Protein AF-0000000072275794 (afdb_homodimer)

Radius of gyration: 15.39 Å; Cα contacts (8 Å, |Δi|>4): 322; chains: 2; bounding box: 41×42×35 Å

Foldseek 3Di:
DDALVLLVQLCVVLVHDLVVLCVLLVHDSVLSVQQNPDDTHRPDDPVSVVSSQVSSVVSPDHDADPPHDDDDDDDGDDDDPPPPD/DDALVLLVQLCVVLVHDLVVLCVLLVHDSVLSVQQNPDDTHRPDDPVSVVSSQVSSVVSPDHDADPPHDDDDDDDGDDDDPPPPD

InterPro domains:
  IPR001387 Cro/C1-type, helix-turn-helix domain [PF01381] (7-39)
  IPR001387 Cro/C1-type, helix-turn-helix domain [PS50943] (7-63)
  IPR001387 Cro/C1-type, helix-turn-helix domain [SM00530] (6-63)
  IPR001387 Cro/C1-type, helix-turn-helix domain [cd00093] (4-63)
  IPR010982 Lambda repressor-like, DNA-binding domain superfamily [G3DSA:1.10.260.40] (1-80)
  IPR010982 Lambda repressor-like, DNA-binding domain superfamily [SSF47413] (2-68)

Organism: Rhodospirillum rubrum (strain ATCC 11170 / ATH 1.1.1 / DSM 467 / LMG 4362 / NCIMB 8255 / S1) (NCBI:txid269796)

Solvent-accessible surface area (backbone atoms only — not comparable to full-atom values): 8941 Å² total; per-residue (Å²): 135,65,33,11,35,46,53,46,16,45,30,30,55,71,70,50,54,68,61,57,48,16,64,66,30,73,42,55,50,69,56,51,51,52,39,53,67,38,76,55,61,46,88,68,59,70,67,59,52,50,33,45,53,49,33,36,45,75,72,32,34,41,78,36,44,44,82,33,65,40,83,48,52,18,41,24,33,24,35,50,50,67,73,75,120,136,65,33,10,35,46,52,46,15,46,30,30,56,71,69,51,53,67,60,57,48,16,64,66,30,73,43,55,50,69,58,52,53,51,38,53,67,38,76,56,61,45,89,66,58,70,65,61,52,49,34,46,54,49,33,36,46,74,73,32,36,41,79,37,44,44,81,33,65,42,84,46,52,18,42,24,35,25,37,50,51,66,72,75,121

Sequence (170 aa):
MITAAQMRAARALLGIDQRTLADLSGVSLPTIQRMEASDGTVRGVVDTLTKVVRAFDLAGVELIGEDAPSIGIGRGVRLRQHTRGMITAAQMRAARALLGIDQRTLADLSGVSLPTIQRMEASDGTVRGVVDTLTKVVRAFDLAGVELIGEDAPSIGIGRGVRLRQHTRG

pLDDT: mean 85.56, std 14.97, range [27.23, 98.44]

Secondary structure (DSSP, 8-state):
--BHHHHHHHHHHHT--HHHHHHHHT--HHHHHHHHHSSSB----HHHHHHHHHHHHHHTEEEEPTT--B-SSS-EEEE------/--BHHHHHHHHHHHT--HHHHHHHHT--HHHHHHHHHSSSB----HHHHHHHHHHHHHHTEEEEPTT--B--SS-EEEE------

Nearest PDB structures (foldseek):
  4yar-assembly1_A  TM=8.536E-01  e=1.582E-01  Streptomyces viridochromogenes
  7vjn-assembly1_A  TM=7.058E-01  e=2.956E-01  Pseudomonas phage JBD30
  2o38-assembly1_A  TM=5.111E-01  e=2.450E-01  Rhodopseudomonas palustris CGA009
  6vli-assembly1_D  TM=4.907E-01  e=2.450E-01  Eganvirus ev186
  6vmh-assembly1_B  TM=4.895E-01  e=5.878E-01  Eganvirus ev186

Structure (mmCIF, N/CA/C/O backbone):
data_AF-0000000072275794-model_v1
#
loop_
_entity.id
_entity.type
_entity.pdbx_description
1 polymer 'Transcriptional regulator, XRE family'
#
loop_
_atom_site.group_PDB
_atom_site.id
_atom_site.type_symbol
_atom_site.label_atom_id
_atom_site.label_alt_id
_atom_site.label_comp_id
_atom_site.label_asym_id
_atom_site.label_entity_id
_atom_site.label_seq_id
_atom_site.pdbx_PDB_ins_code
_atom_site.Cartn_x
_atom_site.Cartn_y
_atom_site.Cartn_z
_atom_site.occupancy
_atom_site.B_iso_or_equiv
_atom_site.auth_seq_id
_atom_site.auth_comp_id
_atom_site.auth_asym_id
_atom_site.auth_atom_id
_atom_site.pdbx_PDB_model_num
ATOM 1 N N . MET A 1 1 ? -7.66 14.664 -0.023 1 74.88 1 MET A N 1
ATOM 2 C CA . MET A 1 1 ? -7.27 14.297 1.332 1 74.88 1 MET A CA 1
ATOM 3 C C . MET A 1 1 ? -6.766 12.859 1.377 1 74.88 1 MET A C 1
ATOM 5 O O . MET A 1 1 ? -7.234 12.008 0.617 1 74.88 1 MET A O 1
ATOM 9 N N . ILE A 1 2 ? -5.719 12.586 2.166 1 84 2 ILE A N 1
ATOM 10 C CA . ILE A 1 2 ? -5.117 11.258 2.268 1 84 2 ILE A CA 1
ATOM 11 C C . ILE A 1 2 ? -5.941 10.391 3.215 1 84 2 ILE A C 1
ATOM 13 O O . ILE A 1 2 ? -6.629 10.906 4.102 1 84 2 ILE A O 1
ATOM 17 N N . THR A 1 3 ? -5.957 9.094 3.008 1 90.06 3 THR A N 1
ATOM 18 C CA . THR A 1 3 ? -6.699 8.156 3.846 1 90.06 3 THR A CA 1
ATOM 19 C C . THR A 1 3 ? -5.75 7.332 4.707 1 90.06 3 THR A C 1
ATOM 21 O O . THR A 1 3 ? -4.555 7.238 4.406 1 90.06 3 THR A O 1
ATOM 24 N N . ALA A 1 4 ? -6.371 6.773 5.773 1 92.69 4 ALA A N 1
ATOM 25 C CA . ALA A 1 4 ? -5.613 5.848 6.613 1 92.69 4 ALA A CA 1
ATOM 26 C C . ALA A 1 4 ? -5.066 4.688 5.785 1 92.69 4 ALA A C 1
ATOM 28 O O . ALA A 1 4 ? -3.924 4.262 5.984 1 92.69 4 ALA A O 1
ATOM 29 N N . ALA A 1 5 ? -5.867 4.188 4.922 1 93.19 5 ALA A N 1
ATOM 30 C CA . ALA A 1 5 ? -5.469 3.074 4.059 1 93.19 5 ALA A CA 1
ATOM 31 C C . ALA A 1 5 ? -4.254 3.443 3.213 1 93.19 5 ALA A C 1
ATOM 33 O O . ALA A 1 5 ? -3.342 2.633 3.039 1 93.19 5 ALA A O 1
ATOM 34 N N . GLN A 1 6 ? -4.23 4.621 2.703 1 93.94 6 GLN A N 1
ATOM 35 C CA . GLN A 1 6 ? -3.102 5.078 1.902 1 93.94 6 GLN A CA 1
ATOM 36 C C . GLN A 1 6 ? -1.834 5.18 2.746 1 93.94 6 GLN A C 1
ATOM 38 O O . GLN A 1 6 ? -0.737 4.883 2.268 1 93.94 6 GLN A O 1
ATOM 43 N N . MET A 1 7 ? -1.971 5.637 3.988 1 94.62 7 MET A N 1
ATOM 44 C CA . MET A 1 7 ? -0.818 5.723 4.883 1 94.62 7 MET A CA 1
ATOM 45 C C . MET A 1 7 ? -0.226 4.344 5.141 1 94.62 7 MET A C 1
ATOM 47 O O . MET A 1 7 ? 0.989 4.156 5.051 1 94.62 7 MET A O 1
ATOM 51 N N . ARG A 1 8 ? -1.089 3.432 5.426 1 96.06 8 ARG A N 1
ATOM 52 C CA . ARG A 1 8 ? -0.637 2.062 5.652 1 96.06 8 ARG A CA 1
ATOM 53 C C . ARG A 1 8 ? 0.036 1.495 4.406 1 96.06 8 ARG A C 1
ATOM 55 O O . ARG A 1 8 ? 1.089 0.861 4.496 1 96.06 8 ARG A O 1
ATOM 62 N N . ALA A 1 9 ? -0.563 1.717 3.299 1 96.81 9 ALA A N 1
ATOM 63 C CA . ALA A 1 9 ? -0.026 1.201 2.041 1 96.81 9 ALA A CA 1
ATOM 64 C C . ALA A 1 9 ? 1.333 1.822 1.729 1 96.81 9 ALA A C 1
ATOM 66 O O . ALA A 1 9 ? 2.242 1.136 1.259 1 96.81 9 ALA A O 1
ATOM 67 N N . ALA A 1 10 ? 1.447 3.094 1.924 1 96.44 10 ALA A N 1
ATOM 68 C CA . ALA A 1 10 ? 2.715 3.779 1.687 1 96.44 10 ALA A CA 1
ATOM 69 C C . ALA A 1 10 ? 3.822 3.207 2.566 1 96.44 10 ALA A C 1
ATOM 71 O O . ALA A 1 10 ? 4.934 2.963 2.096 1 96.44 10 ALA A O 1
ATOM 72 N N . ARG A 1 11 ? 3.484 3.008 3.807 1 97.25 11 ARG A N 1
ATOM 73 C CA . ARG A 1 11 ? 4.461 2.387 4.695 1 97.25 11 ARG A CA 1
ATOM 74 C C . ARG A 1 11 ? 4.844 0.996 4.199 1 97.25 11 ARG A C 1
ATOM 76 O O . ARG A 1 11 ? 6.02 0.617 4.242 1 97.25 11 ARG A O 1
ATO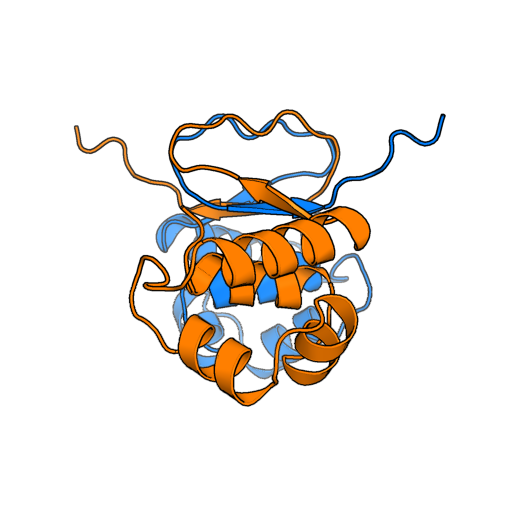M 83 N N . ALA A 1 12 ? 3.895 0.307 3.764 1 95.81 12 ALA A N 1
ATOM 84 C CA . ALA A 1 12 ? 4.129 -1.048 3.273 1 95.81 12 ALA A CA 1
ATOM 85 C C . ALA A 1 12 ? 5.039 -1.038 2.047 1 95.81 12 ALA A C 1
ATOM 87 O O . ALA A 1 12 ? 5.902 -1.904 1.901 1 95.81 12 ALA A O 1
ATOM 88 N N . LEU A 1 13 ? 4.863 -0.096 1.125 1 93.31 13 LEU A N 1
ATOM 89 C CA . LEU A 1 13 ? 5.715 0.019 -0.052 1 93.31 13 LEU A CA 1
ATOM 90 C C . LEU A 1 13 ? 7.16 0.302 0.349 1 93.31 13 LEU A C 1
ATOM 92 O O . LEU A 1 13 ? 8.094 -0.204 -0.278 1 93.31 13 LEU A O 1
ATOM 96 N N . LEU A 1 14 ? 7.277 1.103 1.395 1 93.69 14 LEU A N 1
ATOM 97 C CA . LEU A 1 14 ? 8.602 1.532 1.843 1 93.69 14 LEU A CA 1
ATOM 98 C C . LEU A 1 14 ? 9.234 0.485 2.754 1 93.69 14 LEU A C 1
ATOM 100 O O . LEU A 1 14 ? 10.438 0.522 3.006 1 93.69 14 LEU A O 1
ATOM 104 N N . GLY A 1 15 ? 8.367 -0.372 3.314 1 94.44 15 GLY A N 1
ATOM 105 C CA . GLY A 1 15 ? 8.852 -1.355 4.27 1 94.44 15 GLY A CA 1
ATOM 106 C C . GLY A 1 15 ? 9.188 -0.759 5.625 1 94.44 15 GLY A C 1
ATOM 107 O O . GLY A 1 15 ? 10.125 -1.2 6.289 1 94.44 15 GLY A O 1
ATOM 108 N N . ILE A 1 16 ? 8.508 0.231 6.016 1 96.12 16 ILE A N 1
ATOM 109 C CA . ILE A 1 16 ? 8.781 0.873 7.297 1 96.12 16 ILE A CA 1
ATOM 110 C C . ILE A 1 16 ? 7.586 0.687 8.227 1 96.12 16 ILE A C 1
ATOM 112 O O . ILE A 1 16 ? 6.477 0.404 7.777 1 96.12 16 ILE A O 1
ATOM 116 N N . ASP A 1 17 ? 7.855 0.884 9.469 1 97.69 17 ASP A N 1
ATOM 117 C CA . ASP A 1 17 ? 6.781 0.801 10.461 1 97.69 17 ASP A CA 1
ATOM 118 C C . ASP A 1 17 ? 6.309 2.193 10.875 1 97.69 17 ASP A C 1
ATOM 120 O O . ASP A 1 17 ? 6.777 3.199 10.336 1 97.69 17 ASP A O 1
ATOM 124 N N . GLN A 1 18 ? 5.336 2.223 11.789 1 97.75 18 GLN A N 1
ATOM 125 C CA . GLN A 1 18 ? 4.734 3.488 12.195 1 97.75 18 GLN A CA 1
ATOM 126 C C . GLN A 1 18 ? 5.75 4.367 12.93 1 97.75 18 GLN A C 1
ATOM 128 O O . GLN A 1 18 ? 5.719 5.59 12.797 1 97.75 18 GLN A O 1
ATOM 133 N N . ARG A 1 19 ? 6.656 3.805 13.672 1 98.44 19 ARG A N 1
ATOM 134 C CA . ARG A 1 19 ? 7.676 4.562 14.391 1 98.44 19 ARG A CA 1
ATOM 135 C C . ARG A 1 19 ? 8.625 5.262 13.422 1 98.44 19 ARG A C 1
ATOM 137 O O . ARG A 1 19 ? 8.969 6.43 13.617 1 98.44 19 ARG A O 1
ATOM 144 N N . THR A 1 20 ? 9.062 4.496 12.484 1 98.38 20 THR A N 1
ATOM 145 C CA . THR A 1 20 ? 9.945 5.078 11.477 1 98.38 20 THR A CA 1
ATOM 146 C C . THR A 1 20 ? 9.242 6.219 10.742 1 98.38 20 THR A C 1
ATOM 148 O O . THR A 1 20 ? 9.859 7.25 10.461 1 98.38 20 THR A O 1
ATOM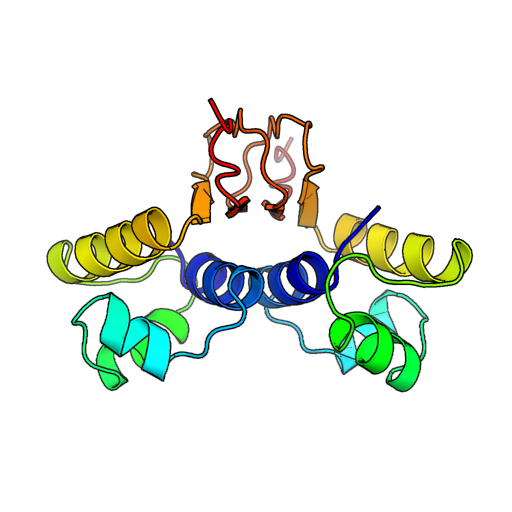 151 N N . LEU A 1 21 ? 7.973 6.062 10.406 1 97.5 21 LEU A N 1
ATOM 152 C CA . LEU A 1 21 ? 7.219 7.145 9.781 1 97.5 21 LEU A CA 1
ATOM 153 C C . LEU A 1 21 ? 7.148 8.359 10.695 1 97.5 21 LEU A C 1
ATOM 155 O O . LEU A 1 21 ? 7.266 9.5 10.234 1 97.5 21 LEU A O 1
ATOM 159 N N . ALA A 1 22 ? 6.875 8.094 11.914 1 98 22 ALA A N 1
ATOM 160 C CA . ALA A 1 22 ? 6.844 9.18 12.891 1 98 22 ALA A CA 1
ATOM 161 C C . ALA A 1 22 ? 8.148 9.969 12.875 1 98 22 ALA A C 1
ATOM 163 O O . ALA A 1 22 ? 8.141 11.203 12.828 1 98 22 ALA A O 1
ATOM 164 N N . ASP A 1 23 ? 9.203 9.273 12.859 1 98.06 23 ASP A N 1
ATOM 165 C CA . ASP A 1 23 ? 10.531 9.891 12.844 1 98.06 23 ASP A CA 1
ATOM 166 C C . ASP A 1 23 ? 10.75 10.688 11.555 1 98.06 23 ASP A C 1
ATOM 168 O O . ASP A 1 23 ? 11.211 11.828 11.594 1 98.06 23 ASP A O 1
ATOM 172 N N . LEU A 1 24 ? 10.422 10.141 10.477 1 96.75 24 LEU A N 1
ATOM 173 C CA . LEU A 1 24 ? 10.625 10.766 9.172 1 96.75 24 LEU A CA 1
ATOM 174 C C . LEU A 1 24 ? 9.75 12.016 9.023 1 96.75 24 LEU A C 1
ATOM 176 O O . LEU A 1 24 ? 10.148 12.984 8.375 1 96.75 24 LEU A O 1
ATOM 180 N N . SER A 1 25 ? 8.562 11.953 9.555 1 96.94 25 SER A N 1
ATOM 181 C CA . SER A 1 25 ? 7.59 13.016 9.336 1 96.94 25 SER A CA 1
ATOM 182 C C . SER A 1 25 ? 7.699 14.094 10.414 1 96.94 25 SER A C 1
ATOM 184 O O . SER A 1 25 ? 7.152 15.188 10.266 1 96.94 25 SER A O 1
ATOM 186 N N . GLY A 1 26 ? 8.258 13.758 11.594 1 97.06 26 GLY A N 1
ATOM 187 C CA . GLY A 1 26 ? 8.266 14.672 12.734 1 97.06 26 GLY A CA 1
ATOM 188 C C . GLY A 1 26 ? 6.953 14.695 13.484 1 97.06 26 GLY A C 1
ATOM 189 O O . GLY A 1 26 ? 6.668 15.656 14.211 1 97.06 26 GLY A O 1
ATOM 190 N N . VAL A 1 27 ? 6.082 13.758 13.195 1 96.25 27 VAL A N 1
ATOM 191 C CA . VAL A 1 27 ? 4.801 13.602 13.875 1 96.25 27 VAL A CA 1
ATOM 192 C C . VAL A 1 27 ? 4.922 12.531 14.961 1 96.25 27 VAL A C 1
ATOM 194 O O . VAL A 1 27 ? 5.625 11.539 14.781 1 96.25 27 VAL A O 1
ATOM 197 N N . SER A 1 28 ? 4.27 12.812 16.062 1 96.5 28 SER A N 1
ATOM 198 C CA . SER A 1 28 ? 4.367 11.867 17.172 1 96.5 28 SER A CA 1
ATOM 199 C C . SER A 1 28 ? 3.803 10.5 16.781 1 96.5 28 SER A C 1
ATOM 201 O O . SER A 1 28 ? 2.871 10.414 15.984 1 96.5 28 SER A O 1
ATOM 203 N N . LEU A 1 29 ? 4.391 9.422 17.406 1 97.38 29 LEU A N 1
ATOM 204 C CA . LEU A 1 29 ? 3.932 8.062 17.141 1 97.38 29 LEU A CA 1
ATOM 205 C C . LEU A 1 29 ? 2.453 7.914 17.469 1 97.38 29 LEU A C 1
ATOM 207 O O . LEU A 1 29 ? 1.679 7.375 16.672 1 97.38 29 LEU A O 1
ATOM 211 N N . PRO A 1 30 ? 1.964 8.43 18.562 1 96.56 30 PRO A N 1
ATOM 212 C CA . PRO A 1 30 ? 0.534 8.305 18.859 1 96.56 30 PRO A CA 1
ATOM 213 C C . PRO A 1 30 ? -0.344 8.977 17.797 1 96.56 30 PRO A C 1
ATOM 215 O O . PRO A 1 30 ? -1.429 8.477 17.484 1 96.56 30 PRO A O 1
ATOM 218 N N . THR A 1 31 ? 0.106 10.094 17.297 1 94.44 31 THR A N 1
ATOM 219 C CA . THR A 1 31 ? -0.651 10.789 16.25 1 94.44 31 THR A CA 1
ATOM 220 C C . THR A 1 31 ? -0.729 9.945 14.984 1 94.44 31 THR A C 1
ATOM 222 O O . THR A 1 31 ? -1.799 9.812 14.391 1 94.44 31 THR A O 1
ATOM 225 N N . ILE A 1 32 ? 0.426 9.367 14.594 1 95.56 32 ILE A N 1
ATOM 226 C CA . ILE A 1 32 ? 0.45 8.484 13.438 1 95.56 32 ILE A CA 1
ATOM 227 C C . ILE A 1 32 ? -0.508 7.32 13.656 1 95.56 32 ILE A C 1
ATOM 229 O O . ILE A 1 32 ? -1.289 6.973 12.766 1 95.56 32 ILE A O 1
ATOM 233 N N . GLN A 1 33 ? -0.462 6.738 14.836 1 95.75 33 GLN A N 1
ATOM 234 C CA . GLN A 1 33 ? -1.305 5.594 15.156 1 95.75 33 GLN A CA 1
ATOM 235 C C . GLN A 1 33 ? -2.783 5.957 15.07 1 95.75 33 GLN A C 1
ATOM 237 O O . GLN A 1 33 ? -3.59 5.188 14.547 1 95.75 33 GLN A O 1
ATOM 242 N N . ARG A 1 34 ? -3.121 7.078 15.555 1 92.81 34 ARG A N 1
ATOM 243 C CA . ARG A 1 34 ? -4.5 7.543 15.5 1 92.81 34 ARG A CA 1
ATOM 244 C C . ARG A 1 34 ? -4.941 7.777 14.055 1 92.81 34 ARG A C 1
ATOM 246 O O . ARG A 1 34 ? -6.059 7.426 13.68 1 92.81 34 ARG A O 1
ATOM 253 N N . MET A 1 35 ? -4.105 8.398 13.336 1 91.31 35 MET A N 1
ATOM 254 C CA . MET A 1 35 ? -4.398 8.664 11.93 1 91.31 35 MET A CA 1
ATOM 255 C C . MET A 1 35 ? -4.668 7.371 11.172 1 91.31 35 MET A C 1
ATOM 257 O O . MET A 1 35 ? -5.625 7.285 10.398 1 91.31 35 MET A O 1
ATOM 261 N N . GLU A 1 36 ? -3.848 6.352 11.438 1 93.62 36 GLU A N 1
ATOM 262 C CA . GLU A 1 36 ? -3.941 5.102 10.688 1 93.62 36 GLU A CA 1
ATOM 263 C C . GLU A 1 36 ? -5.086 4.23 11.203 1 93.62 36 GLU A C 1
ATOM 265 O O . GLU A 1 36 ? -5.473 3.258 10.555 1 93.62 36 GLU A O 1
ATOM 270 N N . ALA A 1 37 ? -5.566 4.551 12.383 1 91.88 37 ALA A N 1
ATOM 271 C CA . ALA A 1 37 ? -6.68 3.799 12.969 1 91.88 37 ALA A CA 1
ATOM 272 C C . ALA A 1 37 ? -8.023 4.344 12.484 1 91.88 37 ALA A C 1
ATOM 274 O O . ALA A 1 37 ? -9.062 3.703 12.672 1 91.88 37 ALA A O 1
ATOM 275 N N . SER A 1 38 ? -7.984 5.469 11.906 1 83.25 38 SER A N 1
ATOM 276 C CA . SER A 1 38 ? -9.219 6.086 11.43 1 83.25 38 SER A CA 1
ATOM 277 C C . SER A 1 38 ? -9.789 5.328 10.234 1 83.25 38 SER A C 1
ATOM 279 O O . SER A 1 38 ? -9.07 4.578 9.57 1 83.25 38 SER A O 1
ATOM 281 N N . ASP A 1 39 ? -11.125 5.52 10.164 1 77.12 39 ASP A N 1
ATOM 282 C CA . ASP A 1 39 ? -11.789 4.957 8.992 1 77.12 39 ASP A CA 1
ATOM 283 C C . ASP A 1 39 ? -11.922 5.996 7.883 1 77.12 39 ASP A C 1
ATOM 285 O O . ASP A 1 39 ? -12.422 7.098 8.109 1 77.12 39 ASP A O 1
ATOM 289 N N . GLY A 1 40 ? -11.383 5.668 6.773 1 75.31 40 GLY A N 1
ATOM 290 C CA . GLY A 1 40 ? -11.547 6.594 5.664 1 75.31 40 GLY A CA 1
ATOM 291 C C . GLY A 1 40 ? -10.531 7.723 5.672 1 75.31 40 GLY A C 1
ATOM 292 O O . GLY A 1 40 ? -9.336 7.484 5.844 1 75.31 40 GLY A O 1
ATOM 293 N N . THR A 1 41 ? -11.141 8.93 5.551 1 71.38 41 THR A N 1
ATOM 294 C CA . THR A 1 41 ? -10.289 10.109 5.473 1 71.38 41 THR A CA 1
ATOM 295 C C . THR A 1 41 ? -9.758 10.484 6.852 1 71.38 41 THR A C 1
ATOM 297 O O . THR A 1 41 ? -10.492 10.453 7.84 1 71.38 41 THR A O 1
ATOM 300 N N . VAL A 1 42 ? -8.469 10.578 6.918 1 72.88 42 VAL A N 1
ATOM 301 C CA . VAL A 1 42 ? -7.828 10.977 8.164 1 72.88 42 VAL A CA 1
ATOM 302 C C . VAL A 1 42 ? -8.266 12.391 8.539 1 72.88 42 VAL A C 1
ATOM 304 O O . VAL A 1 42 ? -8.195 13.305 7.715 1 72.88 42 VAL A O 1
ATOM 307 N N . ARG A 1 43 ? -9.102 12.359 9.711 1 64.5 43 ARG A N 1
ATOM 308 C CA . ARG A 1 43 ? -9.594 13.609 10.281 1 64.5 43 ARG A CA 1
ATOM 309 C C . ARG A 1 43 ? -8.523 14.273 11.141 1 64.5 43 ARG A C 1
ATOM 311 O O . ARG A 1 43 ? -8.008 13.672 12.086 1 64.5 43 ARG A O 1
ATOM 318 N N . GLY A 1 44 ? -7.629 15.086 10.453 1 61.66 44 GLY A N 1
ATOM 319 C CA . GLY A 1 44 ? -6.719 15.828 11.312 1 61.66 44 GLY A CA 1
ATOM 320 C C . GLY A 1 44 ? -6.375 17.203 10.773 1 61.66 44 GLY A C 1
ATOM 321 O O . GLY A 1 44 ? -6.926 17.625 9.758 1 61.66 44 GLY A O 1
ATOM 322 N N . VAL A 1 45 ? -5.43 17.656 11.633 1 64.81 45 VAL A N 1
ATOM 323 C CA . VAL A 1 45 ? -4.863 19 11.461 1 64.81 45 VAL A CA 1
ATOM 324 C C . VAL A 1 45 ? -4.059 19.062 10.164 1 64.81 45 VAL A C 1
ATOM 326 O O . VAL A 1 45 ? -3.191 18.219 9.93 1 64.81 45 VAL A O 1
ATOM 329 N N . VAL A 1 46 ? -4.5 19.828 9.258 1 73.56 46 VAL A N 1
ATOM 330 C CA . VAL A 1 46 ? -3.918 20.094 7.945 1 73.56 46 VAL A CA 1
ATOM 331 C C . VAL A 1 46 ? -2.395 20.094 8.047 1 73.56 46 VAL A C 1
ATOM 333 O O . VAL A 1 46 ? -1.706 19.547 7.184 1 73.56 46 VAL A O 1
ATOM 336 N N . ASP A 1 47 ? -1.939 20.484 9.211 1 83.12 47 ASP A N 1
ATOM 337 C CA . ASP A 1 47 ? -0.491 20.594 9.352 1 83.12 47 ASP A CA 1
ATOM 338 C C . ASP A 1 47 ? 0.158 19.219 9.484 1 83.12 47 ASP A C 1
ATOM 340 O O . ASP A 1 47 ? 1.199 18.953 8.883 1 83.12 47 ASP A O 1
ATOM 344 N N . THR A 1 48 ? -0.415 18.344 10.219 1 88.44 48 THR A N 1
ATOM 345 C CA . THR A 1 48 ? 0.13 17.016 10.445 1 88.44 48 THR A CA 1
ATOM 346 C C . THR A 1 48 ? 0.058 16.172 9.172 1 88.44 48 THR A C 1
ATOM 348 O O . THR A 1 48 ? 1 15.453 8.844 1 88.44 48 THR A O 1
ATOM 351 N N . LEU A 1 49 ? -0.946 16.391 8.516 1 87.81 49 LEU A N 1
ATOM 352 C CA . LEU A 1 49 ? -1.135 15.656 7.27 1 87.81 49 LEU A CA 1
ATOM 353 C C . LEU A 1 49 ? -0.083 16.047 6.238 1 87.81 49 LEU A C 1
ATOM 355 O O . LEU A 1 49 ? 0.453 15.195 5.531 1 87.81 49 LEU A O 1
ATOM 359 N N . THR A 1 50 ? 0.166 17.312 6.184 1 91.81 50 THR A N 1
ATOM 360 C CA . THR A 1 50 ? 1.155 17.812 5.242 1 91.81 50 THR A CA 1
ATOM 361 C C . THR A 1 50 ? 2.535 17.234 5.539 1 91.81 50 THR A C 1
ATOM 363 O O . THR A 1 50 ? 3.275 16.875 4.621 1 91.81 50 THR A O 1
ATOM 366 N N . LYS A 1 51 ? 2.877 17.141 6.77 1 94.88 51 LYS A N 1
ATOM 367 C CA . LYS A 1 51 ? 4.16 16.578 7.18 1 94.88 51 LYS A CA 1
ATOM 368 C C . LYS A 1 51 ? 4.277 15.117 6.762 1 94.88 51 LYS A C 1
ATOM 370 O O . LYS A 1 51 ? 5.328 14.688 6.277 1 94.88 51 LYS A O 1
ATOM 375 N N . VAL A 1 52 ? 3.26 14.43 6.945 1 94.75 52 VAL A N 1
ATOM 376 C CA . VAL A 1 52 ? 3.24 13.008 6.613 1 94.75 52 VAL A CA 1
ATOM 377 C C . VAL A 1 52 ? 3.355 12.828 5.102 1 94.75 52 VAL A C 1
ATOM 379 O O . VAL A 1 52 ? 4.152 12.016 4.629 1 94.75 52 VAL A O 1
ATOM 382 N N . VAL A 1 53 ? 2.592 13.602 4.371 1 93.75 53 VAL A N 1
ATOM 383 C CA . VAL A 1 53 ? 2.619 13.523 2.916 1 93.75 53 VAL A CA 1
ATOM 384 C C . VAL A 1 53 ? 4.02 13.852 2.404 1 93.75 53 VAL A C 1
ATOM 386 O O . VAL A 1 53 ? 4.543 13.172 1.52 1 93.75 53 VAL A O 1
ATOM 389 N N . ARG A 1 54 ? 4.594 14.852 2.967 1 94.5 54 ARG A N 1
ATOM 390 C CA . ARG A 1 54 ? 5.941 15.25 2.582 1 94.5 54 ARG A CA 1
ATOM 391 C C . ARG A 1 54 ? 6.953 14.156 2.895 1 94.5 54 ARG A C 1
ATOM 393 O O . ARG A 1 54 ? 7.879 13.914 2.115 1 94.5 54 ARG A O 1
ATOM 400 N N . ALA A 1 55 ? 6.824 13.555 4 1 96.06 55 ALA A N 1
ATOM 401 C CA . ALA A 1 55 ? 7.715 12.461 4.391 1 96.06 55 ALA A CA 1
ATOM 402 C C . ALA A 1 55 ? 7.656 11.32 3.383 1 96.06 55 ALA A C 1
ATOM 404 O O . ALA A 1 55 ? 8.688 10.75 3.02 1 96.06 55 ALA A O 1
ATOM 405 N N . PHE A 1 56 ? 6.469 11 2.934 1 95 56 PHE A N 1
ATOM 406 C CA . PHE A 1 56 ? 6.328 9.961 1.926 1 95 56 PHE A CA 1
ATOM 407 C C . PHE A 1 56 ? 6.969 10.383 0.61 1 95 56 PHE A C 1
ATOM 409 O O . PHE A 1 56 ? 7.668 9.594 -0.028 1 95 56 PHE A O 1
ATOM 416 N N . ASP A 1 57 ? 6.727 11.586 0.278 1 92.69 57 ASP A N 1
ATOM 417 C CA . ASP A 1 57 ? 7.309 12.109 -0.951 1 92.69 57 ASP A CA 1
ATOM 418 C C . ASP A 1 57 ? 8.836 12.023 -0.917 1 92.69 57 ASP A C 1
ATOM 420 O O . ASP A 1 57 ? 9.453 11.523 -1.857 1 92.69 57 ASP A O 1
ATOM 424 N N . LEU A 1 58 ? 9.375 12.414 0.126 1 93.62 58 LEU A N 1
ATOM 425 C CA . LEU A 1 58 ? 10.828 12.406 0.284 1 93.62 58 LEU A CA 1
ATOM 426 C C . LEU A 1 58 ? 11.367 10.984 0.325 1 93.62 58 LEU A C 1
ATOM 428 O O . LEU A 1 58 ? 12.5 10.727 -0.1 1 93.62 58 LEU A O 1
ATOM 432 N N . ALA A 1 59 ? 10.586 10.133 0.812 1 94.38 59 ALA A N 1
ATOM 433 C CA . ALA A 1 59 ? 10.984 8.727 0.896 1 94.38 59 ALA A CA 1
ATOM 434 C C . ALA A 1 59 ? 10.773 8.016 -0.438 1 94.38 59 ALA A C 1
ATOM 436 O O . ALA A 1 59 ? 11.133 6.844 -0.587 1 94.38 59 ALA A O 1
ATOM 437 N N . GLY A 1 60 ? 10.125 8.688 -1.444 1 92.25 60 GLY A N 1
ATOM 438 C CA . GLY A 1 60 ? 9.992 8.148 -2.787 1 92.25 60 GLY A CA 1
ATOM 439 C C . GLY A 1 60 ? 8.633 7.531 -3.049 1 92.25 60 GLY A C 1
ATOM 440 O O . GLY A 1 60 ? 8.492 6.656 -3.908 1 92.25 60 GLY A O 1
ATOM 441 N N . VAL A 1 61 ? 7.688 7.855 -2.299 1 93.44 61 VAL A N 1
ATOM 442 C CA . VAL A 1 61 ? 6.344 7.328 -2.512 1 93.44 61 VAL A CA 1
ATOM 443 C C . VAL A 1 61 ? 5.387 8.469 -2.85 1 93.44 61 VAL A C 1
ATOM 445 O O . VAL A 1 61 ? 5.379 9.5 -2.174 1 93.44 61 VAL A O 1
ATOM 448 N N . GLU A 1 62 ? 4.633 8.273 -3.816 1 89.94 62 GLU A N 1
ATOM 449 C CA . GLU A 1 62 ? 3.586 9.203 -4.23 1 89.94 62 GLU A CA 1
ATOM 450 C C . GLU A 1 62 ? 2.207 8.703 -3.812 1 89.94 62 GLU A C 1
ATOM 452 O O . GLU A 1 62 ? 1.867 7.543 -4.043 1 89.94 62 GLU A O 1
ATOM 457 N N . LEU A 1 63 ? 1.479 9.633 -3.197 1 90.5 63 LEU A N 1
ATOM 458 C CA . LEU A 1 63 ? 0.077 9.336 -2.918 1 90.5 63 LEU A CA 1
ATOM 459 C C . LEU A 1 63 ? -0.808 9.75 -4.09 1 90.5 63 LEU A C 1
ATOM 461 O O . LEU A 1 63 ? -0.754 10.898 -4.539 1 90.5 63 LEU A O 1
ATOM 465 N N . ILE A 1 64 ? -1.605 8.828 -4.547 1 87.56 64 ILE A N 1
ATOM 466 C CA . ILE A 1 64 ? -2.459 9.062 -5.707 1 87.56 64 ILE A CA 1
ATOM 467 C C . ILE A 1 64 ? -3.859 9.461 -5.246 1 87.56 64 ILE A C 1
ATOM 469 O O . ILE A 1 64 ? -4.473 8.766 -4.43 1 87.56 64 ILE A O 1
ATOM 473 N N 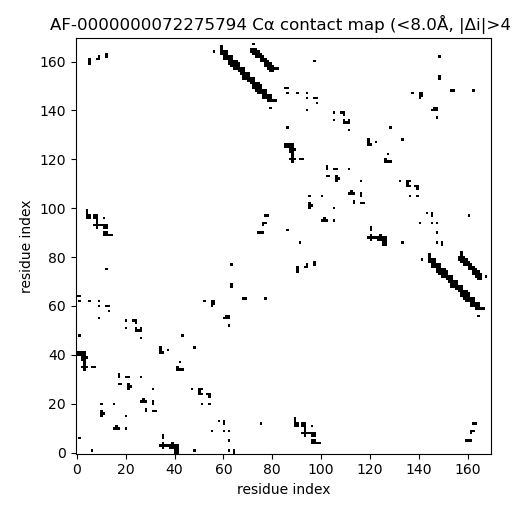. GLY A 1 65 ? -4.281 10.539 -5.797 1 84.69 65 GLY A N 1
ATOM 474 C CA . GLY A 1 65 ? -5.609 11.023 -5.469 1 84.69 65 GLY A CA 1
ATOM 475 C C . GLY A 1 65 ? -6.719 10.211 -6.113 1 84.69 65 GLY A C 1
ATOM 476 O O . GLY A 1 65 ? -6.473 9.438 -7.043 1 84.69 65 GLY A O 1
ATOM 477 N N . GLU A 1 66 ? -7.93 10.383 -5.578 1 80.44 66 GLU A N 1
ATOM 478 C CA . GLU A 1 66 ? -9.094 9.633 -6.031 1 80.44 66 GLU A CA 1
ATOM 479 C C . GLU A 1 66 ? -9.328 9.812 -7.527 1 80.44 66 GLU A C 1
ATOM 481 O O . GLU A 1 66 ? -9.594 8.852 -8.25 1 80.44 66 GLU A O 1
ATOM 486 N N . ASP A 1 67 ? -9.195 10.93 -8.008 1 76.06 67 ASP A N 1
ATOM 487 C CA . ASP A 1 67 ? -9.484 11.219 -9.406 1 76.06 67 ASP A CA 1
ATOM 488 C C . ASP A 1 67 ? -8.219 11.648 -10.148 1 76.06 67 ASP A C 1
ATOM 490 O O . ASP A 1 67 ? -8.289 12.383 -11.141 1 76.06 67 ASP A O 1
ATOM 494 N N . ALA A 1 68 ? -7.059 11.164 -9.648 1 72.62 68 ALA A N 1
ATOM 495 C CA . ALA A 1 68 ? -5.809 11.594 -10.273 1 72.62 68 ALA A CA 1
A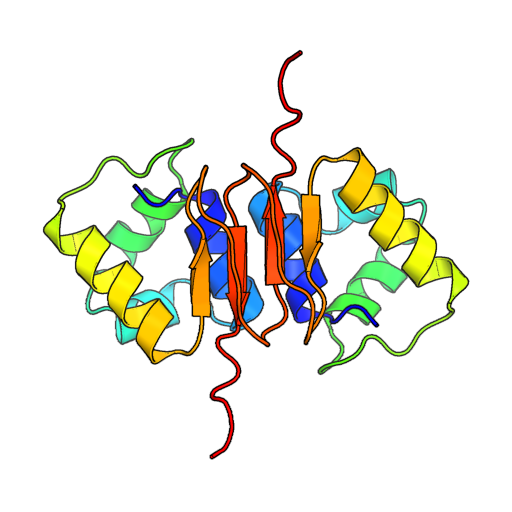TOM 496 C C . ALA A 1 68 ? -5.113 10.422 -10.969 1 72.62 68 ALA A C 1
ATOM 498 O O . ALA A 1 68 ? -5.023 9.328 -10.414 1 72.62 68 ALA A O 1
ATOM 499 N N . PRO A 1 69 ? -4.906 10.719 -12.305 1 72.88 69 PRO A N 1
ATOM 500 C CA . PRO A 1 69 ? -4.027 9.719 -12.922 1 72.88 69 PRO A CA 1
ATOM 501 C C . PRO A 1 69 ? -2.637 9.688 -12.297 1 72.88 69 PRO A C 1
ATOM 503 O O . PRO A 1 69 ? -2.236 10.648 -11.625 1 72.88 69 PRO A O 1
ATOM 506 N N . SER A 1 70 ? -2.102 8.578 -12.18 1 70.19 70 SER A N 1
ATOM 507 C CA . SER A 1 70 ? -0.692 8.484 -11.82 1 70.19 70 SER A CA 1
ATOM 508 C C . SER A 1 70 ? 0.163 8.086 -13.016 1 70.19 70 SER A C 1
ATOM 510 O O . SER A 1 70 ? 0.115 6.938 -13.461 1 70.19 70 SER A O 1
ATOM 512 N N . ILE A 1 71 ? 0.854 9.219 -13.477 1 70.25 71 ILE A N 1
ATOM 513 C CA . ILE A 1 71 ? 1.707 9.008 -14.641 1 70.25 71 ILE A CA 1
ATOM 514 C C . ILE A 1 71 ? 3.166 8.914 -14.203 1 70.25 71 ILE A C 1
ATOM 516 O O . ILE A 1 71 ? 3.695 9.828 -13.57 1 70.25 71 ILE A O 1
ATOM 520 N N . GLY A 1 72 ? 3.582 7.879 -13.68 1 69.31 72 GLY A N 1
ATOM 521 C CA . GLY A 1 72 ? 4.961 7.688 -13.25 1 69.31 72 GLY A CA 1
ATOM 522 C C . GLY A 1 72 ? 5.48 6.289 -13.516 1 69.31 72 GLY A C 1
ATOM 523 O O . GLY A 1 72 ? 4.762 5.445 -14.055 1 69.31 72 GLY A O 1
ATOM 524 N N . ILE A 1 73 ? 6.805 6.141 -13.305 1 68.88 73 ILE A N 1
ATOM 525 C CA . ILE A 1 73 ? 7.453 4.871 -13.625 1 68.88 73 ILE A CA 1
ATOM 526 C C . ILE A 1 73 ? 7.641 4.055 -12.352 1 68.88 73 ILE A C 1
ATOM 528 O O . ILE A 1 73 ? 8.141 2.926 -12.398 1 68.88 73 ILE A O 1
ATOM 532 N N . GLY A 1 74 ? 6.918 4.312 -11.367 1 80.5 74 GLY A N 1
ATOM 533 C CA . GLY A 1 74 ? 7.137 3.574 -10.133 1 80.5 74 GLY A CA 1
ATOM 534 C C . GLY A 1 74 ? 6 2.633 -9.797 1 80.5 74 GLY A C 1
ATOM 535 O O . GLY A 1 74 ? 4.832 2.949 -10.031 1 80.5 74 GLY A O 1
ATOM 536 N N . ARG A 1 75 ? 6.359 1.416 -9.383 1 83 75 ARG A N 1
ATOM 537 C CA . ARG A 1 75 ? 5.371 0.41 -9.016 1 83 75 ARG A CA 1
ATOM 538 C C . ARG A 1 75 ? 4.477 0.91 -7.883 1 83 75 ARG A C 1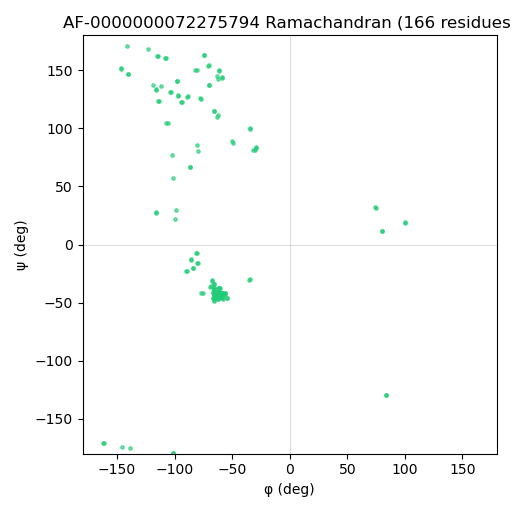
ATOM 540 O O . ARG A 1 75 ? 4.922 1.672 -7.023 1 83 75 ARG A O 1
ATOM 547 N N . GLY A 1 76 ? 3.275 0.506 -8.031 1 90.38 76 GLY A N 1
ATOM 548 C CA . GLY A 1 76 ? 2.352 0.924 -6.988 1 90.38 76 GLY A CA 1
ATOM 549 C C . GLY A 1 76 ? 1.087 0.087 -6.941 1 90.38 76 GLY A C 1
ATOM 550 O O . GLY A 1 76 ? 1.059 -1.033 -7.453 1 90.38 76 GLY A O 1
ATOM 551 N N . VAL A 1 77 ? 0.123 0.576 -6.109 1 91.25 77 VAL A N 1
ATOM 552 C CA . VAL A 1 77 ? -1.189 -0.043 -5.957 1 91.25 77 VAL A CA 1
ATOM 553 C C . VAL A 1 77 ? -2.264 1.038 -5.855 1 91.25 77 VAL A C 1
ATOM 555 O O . VAL A 1 77 ? -2.002 2.135 -5.352 1 91.25 77 VAL A O 1
ATOM 558 N N . ARG A 1 78 ? -3.459 0.682 -6.41 1 89.38 78 ARG A N 1
ATOM 559 C CA . ARG A 1 78 ? -4.574 1.615 -6.289 1 89.38 78 ARG A CA 1
ATOM 560 C C . ARG A 1 78 ? -5.902 0.872 -6.172 1 89.38 78 ARG A C 1
ATOM 562 O O . ARG A 1 78 ? -6.027 -0.259 -6.648 1 89.38 78 ARG A O 1
ATOM 569 N N . LEU A 1 79 ? -6.824 1.57 -5.48 1 87.38 79 LEU A N 1
ATOM 570 C CA . LEU A 1 79 ? -8.195 1.062 -5.434 1 87.38 79 LEU A CA 1
ATOM 571 C C . LEU A 1 79 ? -8.867 1.193 -6.797 1 87.38 79 LEU A C 1
ATOM 573 O O . LEU A 1 79 ? -8.602 2.146 -7.535 1 87.38 79 LEU A O 1
ATOM 577 N N . ARG A 1 80 ? -9.57 0.183 -7.18 1 79.19 80 ARG A N 1
ATOM 578 C CA . ARG A 1 80 ? -10.336 0.241 -8.422 1 79.19 80 ARG A CA 1
ATOM 579 C C . ARG A 1 80 ? -11.719 0.853 -8.188 1 79.19 80 ARG A C 1
ATOM 581 O O . ARG A 1 80 ? -12.531 0.293 -7.453 1 79.19 80 ARG A O 1
ATOM 588 N N . GLN A 1 81 ? -11.867 2.123 -7.848 1 63.34 81 GLN A N 1
ATOM 589 C CA . GLN A 1 81 ? -13.234 2.625 -7.746 1 63.34 81 GLN A CA 1
ATOM 590 C C . GLN A 1 81 ? -14.047 2.271 -8.984 1 63.34 81 GLN A C 1
ATOM 592 O O . GLN A 1 81 ? -13.547 2.361 -10.109 1 63.34 81 GLN A O 1
ATOM 597 N N . HIS A 1 82 ? -14.688 1.105 -8.984 1 49.16 82 HIS A N 1
ATOM 598 C CA . HIS A 1 82 ? -15.719 0.884 -9.992 1 49.16 82 HIS A CA 1
ATOM 599 C C . HIS A 1 82 ? -16.469 2.172 -10.297 1 49.16 82 HIS A C 1
ATOM 601 O O . HIS A 1 82 ? -16.797 2.939 -9.391 1 49.16 82 HIS A O 1
ATOM 607 N N . THR A 1 83 ? -16.062 2.805 -11.438 1 35.94 83 THR A N 1
ATOM 608 C CA . THR A 1 83 ? -17.062 3.73 -11.93 1 35.94 83 THR A CA 1
ATOM 609 C C . THR A 1 83 ? -18.469 3.23 -11.594 1 35.94 83 THR A C 1
ATOM 611 O O . THR A 1 83 ? -18.844 2.111 -11.953 1 35.94 83 THR A O 1
ATOM 614 N N . ARG A 1 84 ? -18.984 3.455 -10.336 1 31.48 84 ARG A N 1
ATOM 615 C CA . ARG A 1 84 ? -20.438 3.32 -10.328 1 31.48 84 ARG A CA 1
ATOM 616 C C . ARG A 1 84 ? -21.031 3.686 -11.688 1 31.48 84 ARG A C 1
ATOM 618 O O . ARG A 1 84 ? -20.797 4.781 -12.195 1 31.48 84 ARG A O 1
ATOM 625 N N . GLY A 1 85 ? -21.078 2.803 -12.633 1 27.48 85 GLY A N 1
ATOM 626 C CA . GLY A 1 85 ? -22.234 3.092 -13.469 1 27.48 85 GLY A CA 1
ATOM 627 C C . GLY A 1 85 ? -23.453 3.537 -12.68 1 27.48 85 GLY A C 1
ATOM 628 O O . GLY A 1 85 ? -23.562 3.24 -11.484 1 27.48 85 GLY A O 1
ATOM 629 N N . MET B 1 1 ? 6.078 -8.133 -13.445 1 74.5 1 MET B N 1
ATOM 630 C CA . MET B 1 1 ? 6.082 -9 -12.273 1 74.5 1 MET B CA 1
ATOM 631 C C . MET B 1 1 ? 5.766 -8.211 -11.008 1 74.5 1 MET B C 1
ATOM 633 O O . MET B 1 1 ? 6.113 -7.035 -10.898 1 74.5 1 MET B O 1
ATOM 637 N N . ILE B 1 2 ? 4.977 -8.789 -10.078 1 83.75 2 ILE B N 1
ATOM 638 C CA . ILE B 1 2 ? 4.566 -8.133 -8.844 1 83.75 2 ILE B CA 1
ATOM 639 C C . ILE B 1 2 ? 5.672 -8.266 -7.797 1 83.75 2 ILE B C 1
ATOM 641 O O . ILE B 1 2 ? 6.473 -9.203 -7.844 1 83.75 2 ILE B O 1
ATOM 645 N N . THR B 1 3 ? 5.793 -7.309 -6.906 1 90 3 THR B N 1
ATOM 646 C CA . THR B 1 3 ? 6.801 -7.324 -5.848 1 90 3 THR B CA 1
ATOM 647 C C . THR B 1 3 ? 6.156 -7.613 -4.496 1 90 3 THR B C 1
ATOM 649 O O . THR B 1 3 ? 4.945 -7.453 -4.328 1 90 3 THR B O 1
ATOM 652 N N . ALA B 1 4 ? 7.059 -8.055 -3.58 1 92.62 4 ALA B N 1
ATOM 653 C CA . ALA B 1 4 ? 6.613 -8.242 -2.203 1 92.62 4 ALA B CA 1
ATOM 654 C C . ALA B 1 4 ? 6.023 -6.953 -1.634 1 92.62 4 ALA B C 1
ATOM 656 O O . ALA B 1 4 ? 5.008 -6.984 -0.935 1 92.62 4 ALA B O 1
ATOM 657 N N . ALA B 1 5 ? 6.668 -5.875 -1.906 1 93.19 5 ALA B N 1
ATOM 658 C CA . ALA B 1 5 ? 6.219 -4.57 -1.429 1 93.19 5 ALA B CA 1
ATOM 659 C C . ALA B 1 5 ? 4.816 -4.254 -1.94 1 93.19 5 ALA B C 1
ATOM 661 O O . ALA B 1 5 ? 3.982 -3.729 -1.199 1 93.19 5 ALA B O 1
ATOM 662 N N . GLN B 1 6 ? 4.555 -4.559 -3.152 1 93.81 6 GLN B N 1
ATOM 663 C CA . GLN B 1 6 ? 3.236 -4.324 -3.725 1 93.81 6 GLN B CA 1
ATOM 664 C C . GLN B 1 6 ? 2.18 -5.191 -3.047 1 93.81 6 GLN B C 1
ATOM 666 O O . GLN B 1 6 ? 1.045 -4.754 -2.844 1 93.81 6 GLN B O 1
ATOM 671 N N . MET B 1 7 ? 2.525 -6.441 -2.732 1 94.5 7 MET B N 1
ATOM 672 C CA . MET B 1 7 ? 1.593 -7.324 -2.039 1 94.5 7 MET B CA 1
ATOM 673 C C . MET B 1 7 ? 1.228 -6.766 -0.669 1 94.5 7 MET B C 1
ATOM 675 O O . MET B 1 7 ? 0.05 -6.719 -0.307 1 94.5 7 MET B O 1
ATOM 679 N N . ARG B 1 8 ? 2.227 -6.352 0.03 1 96.06 8 ARG B N 1
ATOM 680 C CA . ARG B 1 8 ? 1.99 -5.758 1.342 1 96.06 8 ARG B CA 1
ATOM 681 C C . ARG B 1 8 ? 1.127 -4.504 1.229 1 96.06 8 ARG B C 1
ATOM 683 O O . ARG B 1 8 ? 0.196 -4.312 2.014 1 96.06 8 ARG B O 1
ATOM 690 N N . ALA B 1 9 ? 1.445 -3.693 0.288 1 96.81 9 ALA B N 1
ATOM 691 C CA . ALA B 1 9 ? 0.706 -2.447 0.098 1 96.81 9 ALA B CA 1
ATOM 692 C C . ALA B 1 9 ? -0.748 -2.723 -0.275 1 96.81 9 ALA B C 1
ATOM 694 O O . ALA B 1 9 ? -1.657 -2.037 0.197 1 96.81 9 ALA B O 1
ATOM 695 N N . ALA B 1 10 ? -0.958 -3.652 -1.142 1 96.44 10 ALA B N 1
ATOM 696 C CA . ALA B 1 10 ? -2.314 -4.016 -1.544 1 96.44 10 ALA B CA 1
ATOM 697 C C . ALA B 1 10 ? -3.133 -4.492 -0.347 1 96.44 10 ALA B C 1
ATOM 699 O O . ALA B 1 10 ? -4.289 -4.094 -0.18 1 96.44 10 ALA B O 1
ATOM 700 N N . ARG B 1 11 ? -2.518 -5.312 0.435 1 97.25 11 ARG B N 1
ATOM 701 C CA . ARG B 1 11 ? -3.201 -5.75 1.647 1 97.25 11 ARG B CA 1
ATOM 702 C C . ARG B 1 11 ? -3.529 -4.562 2.549 1 97.25 11 ARG B C 1
ATOM 704 O O . ARG B 1 11 ? -4.613 -4.504 3.133 1 97.25 11 ARG B O 1
ATOM 711 N N . ALA B 1 12 ? -2.619 -3.709 2.646 1 95.81 12 ALA B N 1
ATOM 712 C CA . ALA B 1 12 ? -2.803 -2.531 3.49 1 95.81 12 ALA B CA 1
ATOM 713 C C . ALA B 1 12 ? -3.955 -1.668 2.984 1 95.81 12 ALA B C 1
ATOM 715 O O . ALA B 1 12 ? -4.73 -1.131 3.779 1 95.81 12 ALA B O 1
ATOM 716 N N . LEU B 1 13 ? -4.09 -1.479 1.673 1 93.31 13 LEU B N 1
ATOM 717 C CA . LEU B 1 13 ? -5.188 -0.711 1.097 1 93.31 13 LEU B CA 1
ATOM 718 C C . LEU B 1 13 ? -6.531 -1.357 1.418 1 93.31 13 LEU B C 1
ATOM 720 O O . LEU B 1 13 ? -7.516 -0.66 1.666 1 93.31 13 LEU B O 1
ATOM 724 N N . LEU B 1 14 ? -6.5 -2.678 1.403 1 93.69 14 LEU B N 1
ATOM 725 C CA . LEU B 1 14 ? -7.73 -3.438 1.605 1 93.69 14 LEU B CA 1
ATOM 726 C C . LEU B 1 14 ? -8.031 -3.602 3.092 1 93.69 14 LEU B C 1
ATOM 728 O O . LEU B 1 14 ? -9.148 -3.959 3.467 1 93.69 14 LEU B O 1
ATOM 732 N N . GLY B 1 15 ? -6.98 -3.436 3.9 1 94.5 15 GLY B N 1
ATOM 733 C CA . GLY B 1 15 ? -7.133 -3.654 5.328 1 94.5 15 GLY B CA 1
ATOM 734 C C . GLY B 1 15 ? -7.223 -5.121 5.703 1 94.5 15 GLY B C 1
ATOM 735 O O . GLY B 1 15 ? -7.941 -5.488 6.637 1 94.5 15 GLY B O 1
ATOM 736 N N . ILE B 1 16 ? -6.594 -5.953 5 1 96.19 16 ILE B N 1
ATOM 737 C CA . ILE B 1 16 ? -6.645 -7.383 5.281 1 96.19 16 ILE B CA 1
ATOM 738 C C . ILE B 1 16 ? -5.262 -7.879 5.699 1 96.19 16 ILE B C 1
ATOM 740 O O . ILE B 1 16 ? -4.254 -7.223 5.426 1 96.19 16 ILE B O 1
ATOM 744 N N . ASP B 1 17 ? -5.262 -9.008 6.301 1 97.69 17 ASP B N 1
ATOM 745 C CA . ASP B 1 17 ? -3.998 -9.625 6.691 1 97.69 17 ASP B CA 1
ATOM 746 C C . ASP B 1 17 ? -3.605 -10.734 5.727 1 97.69 17 ASP B C 1
ATOM 748 O O . ASP B 1 17 ? -4.289 -10.969 4.727 1 97.69 17 ASP B O 1
ATOM 752 N N . GLN B 1 18 ? -2.467 -11.375 6.012 1 97.75 18 GLN B N 1
ATOM 753 C CA . GLN B 1 18 ? -1.938 -12.391 5.117 1 97.75 18 GLN B CA 1
ATOM 754 C C . GLN B 1 18 ? -2.859 -13.609 5.062 1 97.75 18 GLN B C 1
ATOM 756 O O . GLN B 1 18 ? -2.99 -14.25 4.016 1 97.75 18 GLN B O 1
ATOM 761 N N . ARG B 1 19 ? -3.512 -13.953 6.129 1 98.44 19 ARG B N 1
ATOM 762 C CA . ARG B 1 19 ? -4.43 -15.094 6.164 1 98.44 19 ARG B CA 1
ATOM 763 C C . ARG B 1 19 ? -5.637 -14.852 5.266 1 98.44 19 ARG B C 1
ATOM 765 O O . ARG B 1 19 ? -6.059 -15.742 4.531 1 98.44 19 ARG B O 1
ATOM 772 N N . THR B 1 20 ? -6.188 -13.703 5.438 1 98.38 20 THR B N 1
ATOM 773 C CA . THR B 1 20 ? -7.328 -13.352 4.598 1 98.38 20 THR B CA 1
ATOM 774 C C . THR B 1 20 ? -6.938 -13.383 3.123 1 98.38 20 THR B C 1
ATOM 776 O O . THR B 1 20 ? -7.707 -13.844 2.279 1 98.38 20 THR B O 1
ATOM 779 N N . LEU B 1 21 ? -5.754 -12.875 2.773 1 97.5 21 LEU B N 1
ATOM 780 C CA . LEU B 1 21 ? -5.281 -12.945 1.396 1 97.5 21 LEU B CA 1
ATOM 781 C C . LEU B 1 21 ? -5.152 -14.398 0.94 1 97.5 21 LEU B C 1
ATOM 783 O O . LEU B 1 21 ? -5.492 -14.727 -0.197 1 97.5 21 LEU B O 1
ATOM 787 N N . ALA B 1 22 ? -4.59 -15.164 1.783 1 98 22 ALA B N 1
ATOM 788 C CA . ALA B 1 22 ? -4.465 -16.578 1.472 1 98 22 ALA B CA 1
ATOM 789 C C . ALA B 1 22 ? -5.824 -17.188 1.132 1 98 22 ALA B C 1
ATOM 791 O O . ALA B 1 22 ? -5.961 -17.891 0.129 1 98 22 ALA B O 1
ATOM 792 N N . ASP B 1 23 ? -6.773 -16.891 1.902 1 98.06 23 ASP B N 1
ATOM 793 C CA . ASP B 1 23 ? -8.133 -17.391 1.696 1 98.06 23 ASP B CA 1
ATOM 794 C C . ASP B 1 23 ? -8.711 -16.875 0.381 1 98.06 23 ASP B C 1
ATOM 796 O O . ASP B 1 23 ? -9.281 -17.641 -0.397 1 98.06 23 ASP B O 1
ATOM 800 N N . LEU B 1 24 ? -8.578 -15.656 0.119 1 96.75 24 LEU B N 1
ATOM 801 C CA . LEU B 1 24 ? -9.125 -15.023 -1.075 1 96.75 24 LEU B CA 1
ATOM 802 C C . LEU B 1 24 ? -8.453 -15.562 -2.334 1 96.75 24 LEU B C 1
ATOM 80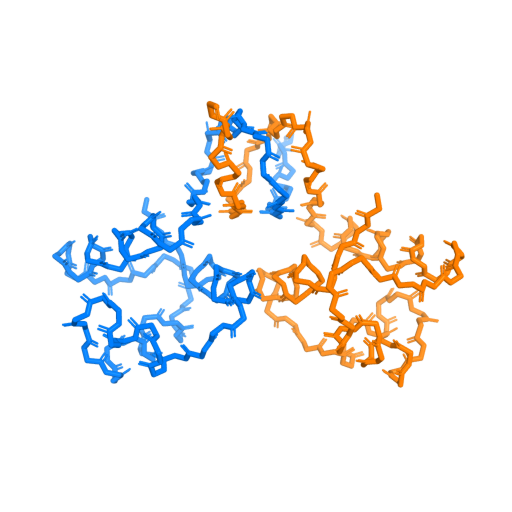4 O O . LEU B 1 24 ? -9.086 -15.672 -3.385 1 96.75 24 LEU B O 1
ATOM 808 N N . SER B 1 25 ? -7.176 -15.805 -2.246 1 96.88 25 SER B N 1
ATOM 809 C CA . SER B 1 25 ? -6.395 -16.172 -3.424 1 96.88 25 SER B CA 1
ATOM 810 C C . SER B 1 25 ? -6.383 -17.672 -3.637 1 96.88 25 SER B C 1
ATOM 812 O O . SER B 1 25 ? -6.008 -18.156 -4.711 1 96.88 25 SER B O 1
ATOM 814 N N . GLY B 1 26 ? -6.629 -18.469 -2.568 1 97 26 GLY B N 1
ATOM 815 C CA . GLY B 1 26 ? -6.492 -19.906 -2.639 1 97 26 GLY B CA 1
ATOM 816 C C . GLY B 1 26 ? -5.055 -20.375 -2.521 1 97 26 GLY B C 1
ATOM 817 O O . GLY B 1 26 ? -4.723 -21.5 -2.928 1 97 26 GLY B O 1
ATOM 818 N N . VAL B 1 27 ? -4.176 -19.484 -2.141 1 96.19 27 VAL B N 1
ATOM 819 C CA . VAL B 1 27 ? -2.77 -19.797 -1.909 1 96.19 27 VAL B CA 1
ATOM 820 C C . VAL B 1 27 ? -2.527 -20.016 -0.418 1 96.19 27 VAL B C 1
ATOM 822 O O . VAL B 1 27 ? -3.139 -19.359 0.424 1 96.19 27 VAL B O 1
ATOM 825 N N . SER B 1 28 ? -1.69 -21 -0.146 1 96.5 28 SER B N 1
ATOM 826 C CA . SER B 1 28 ? -1.439 -21.312 1.257 1 96.5 28 SER B CA 1
ATOM 827 C C . SER B 1 28 ? -0.823 -20.125 1.988 1 96.5 28 SER B C 1
ATOM 829 O O . SER B 1 28 ? -0.09 -19.344 1.391 1 96.5 28 SER B O 1
ATOM 831 N N . LEU B 1 29 ? -1.124 -20.031 3.316 1 97.38 29 LEU B N 1
ATOM 832 C CA . LEU B 1 29 ? -0.587 -18.953 4.133 1 97.38 29 LEU B CA 1
ATOM 833 C C . LEU B 1 29 ? 0.938 -18.969 4.121 1 97.38 29 LEU B C 1
ATOM 835 O O . LEU B 1 29 ? 1.57 -17.922 3.918 1 97.38 29 LEU B O 1
ATOM 839 N N . PRO B 1 30 ? 1.584 -20.078 4.242 1 96.56 30 PRO B N 1
ATOM 840 C CA . PRO B 1 30 ? 3.049 -20.078 4.191 1 96.56 30 PRO B CA 1
ATOM 841 C C . PRO B 1 30 ? 3.594 -19.547 2.867 1 96.56 30 PRO B C 1
ATOM 843 O O . PRO B 1 30 ? 4.633 -18.891 2.846 1 96.56 30 PRO B O 1
ATOM 846 N N . THR B 1 31 ? 2.926 -19.875 1.779 1 94.44 31 THR B N 1
ATOM 847 C CA . THR B 1 31 ? 3.355 -19.391 0.474 1 94.44 31 THR B CA 1
ATOM 848 C C . THR B 1 31 ? 3.248 -17.859 0.401 1 94.44 31 THR B C 1
ATOM 850 O O . THR B 1 31 ? 4.168 -17.203 -0.072 1 94.44 31 THR B O 1
ATOM 853 N N . ILE B 1 32 ? 2.104 -17.344 0.892 1 95.5 32 ILE B N 1
ATOM 854 C CA . ILE B 1 32 ? 1.923 -15.891 0.933 1 95.5 32 ILE B CA 1
ATOM 855 C C . ILE B 1 32 ? 3.027 -15.258 1.775 1 95.5 32 ILE B C 1
ATOM 857 O O . ILE B 1 32 ? 3.627 -14.258 1.372 1 95.5 32 ILE B O 1
ATOM 861 N N . GLN B 1 33 ? 3.307 -15.859 2.906 1 95.75 33 GLN B N 1
ATOM 862 C CA . GLN B 1 33 ? 4.316 -15.328 3.814 1 95.75 33 GLN B CA 1
ATOM 863 C C . GLN B 1 33 ? 5.695 -15.312 3.156 1 95.75 33 GLN B C 1
ATOM 865 O O . GLN B 1 33 ? 6.441 -14.344 3.289 1 95.75 33 GLN B O 1
ATOM 870 N N . ARG B 1 34 ? 6.008 -16.328 2.471 1 92.81 34 ARG B N 1
ATOM 871 C CA . ARG B 1 3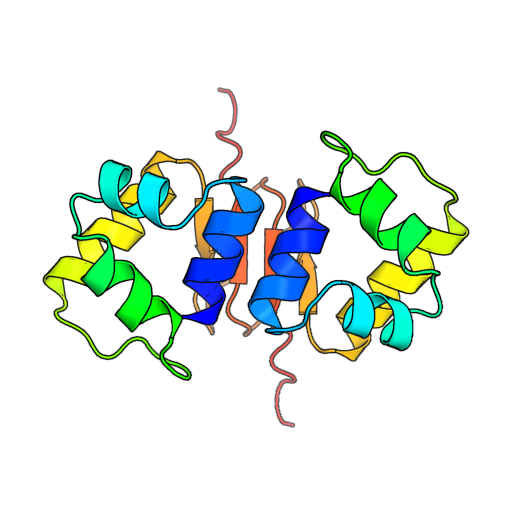4 ? 7.285 -16.406 1.767 1 92.81 34 ARG B CA 1
ATOM 872 C C . ARG B 1 34 ? 7.367 -15.359 0.664 1 92.81 34 ARG B C 1
ATOM 874 O O . ARG B 1 34 ? 8.406 -14.727 0.484 1 92.81 34 ARG B O 1
ATOM 881 N N . MET B 1 35 ? 6.324 -15.258 -0.058 1 91.19 35 MET B N 1
ATOM 882 C CA . MET B 1 35 ? 6.27 -14.273 -1.134 1 91.19 35 MET B CA 1
ATOM 883 C C . MET B 1 35 ? 6.512 -12.867 -0.596 1 91.19 35 MET B C 1
ATOM 885 O O . MET B 1 35 ? 7.281 -12.102 -1.175 1 91.19 35 MET B O 1
ATOM 889 N N . GLU B 1 36 ? 5.895 -12.555 0.543 1 93.56 36 GLU B N 1
ATOM 890 C CA . GLU B 1 36 ? 5.953 -11.195 1.085 1 93.56 36 GLU B CA 1
ATOM 891 C C . GLU B 1 36 ? 7.27 -10.953 1.822 1 93.56 36 GLU B C 1
ATOM 893 O O . GLU B 1 36 ? 7.605 -9.812 2.141 1 93.56 36 GLU B O 1
ATOM 898 N N . ALA B 1 37 ? 7.969 -12.023 2.135 1 91.88 37 ALA B N 1
ATOM 899 C CA . ALA B 1 37 ? 9.258 -11.906 2.82 1 91.88 37 ALA B CA 1
ATOM 900 C C . ALA B 1 37 ? 10.391 -11.703 1.823 1 91.88 37 ALA B C 1
ATOM 902 O O . ALA B 1 37 ? 11.508 -11.359 2.209 1 91.88 37 ALA B O 1
ATOM 903 N N . SER B 1 38 ? 10.102 -11.914 0.619 1 83.25 38 SER B N 1
ATOM 904 C CA . SER B 1 38 ? 11.125 -11.773 -0.411 1 83.25 38 SER B CA 1
ATOM 905 C C . SER B 1 38 ? 11.5 -10.312 -0.624 1 83.25 38 SER B C 1
ATOM 907 O O . SER B 1 38 ? 10.734 -9.414 -0.26 1 83.25 38 SER B O 1
ATOM 909 N N . ASP B 1 39 ? 12.766 -10.234 -1.1 1 76.94 39 ASP B N 1
ATOM 910 C CA . ASP B 1 39 ? 13.219 -8.898 -1.473 1 76.94 39 ASP B CA 1
ATOM 911 C C . ASP B 1 39 ? 12.992 -8.641 -2.961 1 76.94 39 ASP B C 1
ATOM 913 O O . ASP B 1 39 ? 13.414 -9.43 -3.805 1 76.94 39 ASP B O 1
ATOM 917 N N . GLY B 1 40 ? 12.266 -7.633 -3.219 1 74.88 40 GLY B N 1
ATOM 918 C CA . GLY B 1 40 ? 12.086 -7.297 -4.621 1 74.88 40 GLY B CA 1
ATOM 919 C C . GLY B 1 40 ? 10.977 -8.094 -5.289 1 74.88 40 GLY B C 1
ATOM 920 O O . GLY B 1 40 ? 9.875 -8.203 -4.746 1 74.88 40 GLY B O 1
ATOM 921 N N . THR B 1 41 ? 11.398 -8.656 -6.441 1 70.5 41 THR B N 1
ATOM 922 C CA . THR B 1 41 ? 10.422 -9.398 -7.234 1 70.5 41 THR B CA 1
ATOM 923 C C . THR B 1 41 ? 10.172 -10.773 -6.633 1 70.5 41 THR B C 1
ATOM 925 O O . THR B 1 41 ? 11.109 -11.461 -6.219 1 70.5 41 THR B O 1
ATOM 928 N N . VAL B 1 42 ? 8.93 -11.023 -6.395 1 72.25 42 VAL B N 1
ATOM 929 C CA . VAL B 1 42 ? 8.531 -12.328 -5.863 1 72.25 42 VAL B CA 1
ATOM 930 C C . VAL B 1 42 ? 8.867 -13.422 -6.875 1 72.25 42 VAL B C 1
ATOM 932 O O . VAL B 1 42 ? 8.516 -13.32 -8.047 1 72.25 42 VAL B O 1
ATOM 935 N N . ARG B 1 43 ? 9.961 -14.242 -6.395 1 64.31 43 ARG B N 1
ATOM 936 C CA . ARG B 1 43 ? 10.422 -15.383 -7.184 1 64.31 43 ARG B CA 1
ATOM 937 C C . ARG B 1 43 ? 9.5 -16.578 -6.992 1 64.31 43 ARG B C 1
ATOM 939 O O . ARG B 1 43 ? 9.328 -17.062 -5.871 1 64.31 43 ARG B O 1
ATOM 946 N N . GLY B 1 44 ? 8.344 -16.578 -7.715 1 61.38 44 GLY B N 1
ATOM 947 C CA . GLY B 1 44 ? 7.57 -17.797 -7.625 1 61.38 44 GLY B CA 1
ATOM 948 C C . GLY B 1 44 ? 6.98 -18.234 -8.953 1 61.38 44 GLY B C 1
ATOM 949 O O . GLY B 1 44 ? 7.242 -17.609 -9.984 1 61.38 44 GLY B O 1
ATOM 950 N N . VAL B 1 45 ? 6.199 -19.312 -8.656 1 64.5 45 VAL B N 1
ATOM 951 C CA . VAL B 1 45 ? 5.484 -20.047 -9.695 1 64.5 45 VAL B CA 1
ATOM 952 C C . VAL B 1 45 ? 4.41 -19.156 -10.312 1 64.5 45 VAL B C 1
ATOM 954 O O . VAL B 1 45 ? 3.611 -18.547 -9.594 1 64.5 45 VAL B O 1
ATOM 957 N N . VAL B 1 46 ? 4.551 -18.844 -11.539 1 72.5 46 VAL B N 1
ATOM 958 C CA . VAL B 1 46 ? 3.666 -18.047 -12.375 1 72.5 46 VAL B CA 1
ATOM 959 C C . VAL B 1 46 ? 2.213 -18.297 -11.984 1 72.5 46 VAL B C 1
ATOM 961 O O . VAL B 1 46 ? 1.414 -17.359 -11.898 1 72.5 46 VAL B O 1
ATOM 964 N N . ASP B 1 47 ? 1.982 -19.484 -11.508 1 82.81 47 ASP B N 1
ATOM 965 C CA . ASP B 1 47 ? 0.597 -19.828 -11.203 1 82.81 47 ASP B CA 1
ATOM 966 C C . ASP B 1 47 ? 0.147 -19.188 -9.898 1 82.81 47 ASP B C 1
ATOM 968 O O . ASP B 1 47 ? -0.965 -18.656 -9.805 1 82.81 47 ASP B O 1
ATOM 972 N N . THR B 1 48 ? 0.949 -19.188 -8.898 1 88.12 48 THR B N 1
ATOM 973 C CA . THR B 1 48 ? 0.613 -18.625 -7.598 1 88.12 48 THR B CA 1
ATOM 974 C C . THR B 1 48 ? 0.496 -17.094 -7.676 1 88.12 48 THR B C 1
ATOM 976 O O . THR B 1 48 ? -0.408 -16.516 -7.078 1 88.12 48 THR B O 1
ATOM 979 N N . LEU B 1 49 ? 1.302 -16.594 -8.453 1 87.75 49 LEU B N 1
ATOM 980 C CA . LEU B 1 49 ? 1.291 -15.141 -8.617 1 87.75 49 LEU B CA 1
ATOM 981 C C . LEU B 1 49 ? 0.002 -14.68 -9.289 1 87.75 49 LEU B C 1
ATOM 983 O O . LEU B 1 49 ? -0.577 -13.664 -8.898 1 87.75 49 LEU B O 1
ATOM 987 N N . THR B 1 50 ? -0.389 -15.422 -10.25 1 91.75 50 THR B N 1
ATOM 988 C CA . THR B 1 50 ? -1.612 -15.094 -10.977 1 91.75 50 THR B CA 1
ATOM 989 C C . THR B 1 50 ? -2.818 -15.133 -10.039 1 91.75 50 THR B C 1
ATOM 991 O O . THR B 1 50 ? -3.697 -14.273 -10.117 1 91.75 50 THR B O 1
ATOM 994 N N . LYS B 1 51 ? -2.869 -16.094 -9.188 1 94.81 51 LYS B N 1
ATOM 995 C CA . LYS B 1 51 ? -3.959 -16.219 -8.227 1 94.81 51 LYS B CA 1
ATOM 996 C C . LYS B 1 51 ? -4 -15.023 -7.285 1 94.81 51 LYS B C 1
ATOM 998 O O . LYS B 1 51 ? -5.074 -14.492 -6.988 1 94.81 51 LYS B O 1
ATOM 1003 N N . VAL B 1 52 ? -2.889 -14.648 -6.867 1 94.75 52 VAL B N 1
ATOM 1004 C CA . VAL B 1 52 ? -2.779 -13.531 -5.934 1 94.75 52 VAL B CA 1
ATOM 1005 C C . VAL B 1 52 ? -3.205 -12.234 -6.629 1 94.75 52 VAL B C 1
ATOM 1007 O O . VAL B 1 52 ? -3.986 -11.453 -6.078 1 94.75 52 VAL B O 1
ATOM 1010 N N . VAL B 1 53 ? -2.719 -12.039 -7.828 1 93.75 53 VAL B N 1
ATOM 1011 C CA . VAL B 1 53 ? -3.055 -10.836 -8.586 1 93.75 53 VAL B CA 1
ATOM 1012 C C . VAL B 1 53 ? -4.562 -10.789 -8.836 1 93.75 53 VAL B C 1
ATOM 1014 O O . VAL B 1 53 ? -5.188 -9.734 -8.68 1 93.75 53 VAL B O 1
ATOM 1017 N N . ARG B 1 54 ? -5.109 -11.898 -9.172 1 94.5 54 ARG B N 1
ATOM 1018 C CA . ARG B 1 54 ? -6.547 -11.984 -9.406 1 94.5 54 ARG B CA 1
ATOM 1019 C C . ARG B 1 54 ? -7.332 -11.688 -8.141 1 94.5 54 ARG B C 1
ATOM 1021 O O . ARG B 1 54 ? -8.375 -11.031 -8.188 1 94.5 54 ARG B O 1
ATOM 1028 N N . ALA B 1 55 ? -6.891 -12.188 -7.059 1 96.06 55 ALA B N 1
ATOM 1029 C CA . ALA B 1 55 ? -7.543 -11.938 -5.773 1 96.06 55 ALA B CA 1
ATOM 1030 C C . ALA B 1 55 ? -7.578 -10.445 -5.457 1 96.06 55 ALA B C 1
ATOM 1032 O O . ALA B 1 55 ? -8.594 -9.93 -4.984 1 96.06 55 ALA B O 1
ATOM 1033 N N . PHE B 1 56 ? -6.496 -9.766 -5.73 1 95.06 56 PHE B N 1
ATOM 1034 C CA . PHE B 1 56 ? -6.461 -8.328 -5.512 1 95.06 56 PHE B CA 1
ATOM 1035 C C . PHE B 1 56 ? -7.422 -7.609 -6.457 1 95.06 56 PHE B C 1
ATOM 1037 O O . PHE B 1 56 ? -8.156 -6.711 -6.043 1 95.06 56 PHE B O 1
ATOM 1044 N N . ASP B 1 57 ? -7.395 -8.039 -7.648 1 92.75 57 ASP B N 1
ATOM 1045 C CA . ASP B 1 57 ? -8.289 -7.449 -8.641 1 92.75 57 ASP B CA 1
ATOM 1046 C C . ASP B 1 57 ? -9.75 -7.59 -8.211 1 92.75 57 ASP B C 1
ATOM 1048 O O . ASP B 1 57 ? -10.5 -6.613 -8.219 1 92.75 57 ASP B O 1
ATOM 1052 N N . LEU B 1 58 ? -10.086 -8.703 -7.805 1 93.62 58 LEU B N 1
ATOM 1053 C CA . LEU B 1 58 ? -11.453 -8.984 -7.391 1 93.62 58 LEU B CA 1
ATOM 1054 C C . LEU B 1 58 ? -11.805 -8.219 -6.121 1 93.62 58 LEU B C 1
ATOM 1056 O O . LEU B 1 58 ? -12.969 -7.852 -5.914 1 93.62 58 LEU B O 1
ATOM 1060 N N . ALA B 1 59 ? -10.852 -8.016 -5.332 1 94.44 59 ALA B N 1
ATOM 1061 C CA . ALA B 1 59 ? -11.062 -7.281 -4.086 1 94.44 59 ALA B CA 1
ATOM 1062 C C . ALA B 1 59 ? -11.07 -5.773 -4.332 1 94.44 59 ALA B C 1
ATOM 1064 O O . ALA B 1 59 ? -11.32 -4.992 -3.41 1 94.44 59 ALA B O 1
ATOM 1065 N N . GLY B 1 60 ? -10.742 -5.312 -5.582 1 92.38 60 GLY B N 1
ATOM 1066 C CA . GLY B 1 60 ? -10.844 -3.91 -5.949 1 92.38 60 GLY B CA 1
ATOM 1067 C C . GLY B 1 60 ? -9.516 -3.184 -5.918 1 92.38 60 GLY B C 1
ATOM 1068 O O . GLY B 1 60 ? -9.469 -1.962 -5.754 1 92.38 60 GLY B O 1
ATOM 1069 N N . VAL B 1 61 ? -8.469 -3.865 -5.953 1 93.5 61 VAL B N 1
ATOM 1070 C CA . VAL B 1 61 ? -7.152 -3.23 -5.953 1 93.5 61 VAL B CA 1
ATOM 1071 C C . VAL B 1 61 ? -6.426 -3.547 -7.262 1 93.5 61 VAL B C 1
ATOM 1073 O O . VAL B 1 61 ? -6.391 -4.703 -7.695 1 93.5 61 VAL B O 1
ATOM 1076 N N . GLU B 1 62 ? -5.895 -2.574 -7.828 1 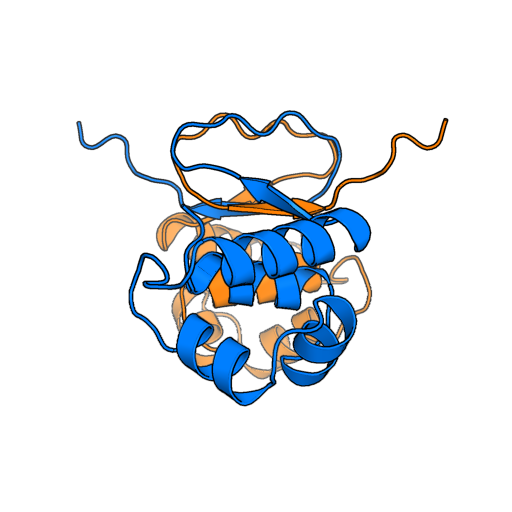90.06 62 GLU B N 1
ATOM 1077 C CA . GLU B 1 62 ? -5.07 -2.693 -9.031 1 90.06 62 GLU B CA 1
ATOM 1078 C C . GLU B 1 62 ? -3.586 -2.57 -8.695 1 90.06 62 GLU B C 1
ATOM 1080 O O . GLU B 1 62 ? -3.18 -1.648 -7.984 1 90.06 62 GLU B O 1
ATOM 1085 N N . LEU B 1 63 ? -2.85 -3.535 -9.227 1 90.5 63 LEU B N 1
ATOM 1086 C CA . LEU B 1 63 ? -1.397 -3.426 -9.141 1 90.5 63 LEU B CA 1
ATOM 1087 C C . LEU B 1 63 ? -0.841 -2.65 -10.328 1 90.5 63 LEU B C 1
ATOM 1089 O O . LEU B 1 63 ? -1.119 -2.988 -11.484 1 90.5 63 LEU B O 1
ATOM 1093 N N . ILE B 1 64 ? -0.058 -1.648 -10.039 1 87.56 64 ILE B N 1
ATOM 1094 C CA . ILE B 1 64 ? 0.49 -0.776 -11.07 1 87.56 64 ILE B CA 1
ATOM 1095 C C . ILE B 1 64 ? 1.905 -1.226 -11.43 1 87.56 64 ILE B C 1
ATOM 1097 O O . ILE B 1 64 ? 2.754 -1.386 -10.547 1 87.56 64 ILE B O 1
ATOM 1101 N N . GLY B 1 65 ? 2.076 -1.391 -12.688 1 84.69 65 GLY B N 1
ATOM 1102 C CA . GLY B 1 65 ? 3.387 -1.796 -13.172 1 84.69 65 GLY B CA 1
ATOM 1103 C C . GLY B 1 65 ? 4.406 -0.676 -13.141 1 84.69 65 GLY B C 1
ATOM 1104 O O . GLY B 1 65 ? 4.051 0.495 -13 1 84.69 65 GLY B O 1
ATOM 1105 N N . GLU B 1 66 ? 5.68 -1.081 -13.234 1 80.31 66 GLU B N 1
ATOM 1106 C CA . GLU B 1 66 ? 6.793 -0.141 -13.148 1 80.31 66 GLU B CA 1
ATOM 1107 C C . GLU B 1 66 ? 6.664 0.958 -14.203 1 80.31 66 GLU B C 1
ATOM 1109 O O . GLU B 1 66 ? 6.871 2.137 -13.906 1 80.31 66 GLU B O 1
ATOM 1114 N N . ASP B 1 67 ? 6.309 0.661 -15.328 1 76.19 67 ASP B N 1
ATOM 1115 C CA . ASP B 1 67 ? 6.25 1.625 -16.422 1 76.19 67 ASP B CA 1
ATOM 1116 C C . ASP B 1 67 ? 4.812 1.818 -16.906 1 76.19 67 ASP B C 1
ATOM 1118 O O . ASP B 1 67 ? 4.586 2.166 -18.062 1 76.19 67 ASP B O 1
ATOM 1122 N N . ALA B 1 68 ? 3.855 1.6 -15.984 1 72.81 68 ALA B N 1
ATOM 1123 C CA . ALA B 1 68 ? 2.459 1.693 -16.406 1 72.81 68 ALA B CA 1
ATOM 1124 C C . ALA B 1 68 ? 1.761 2.871 -15.727 1 72.81 68 ALA B C 1
ATOM 1126 O O . ALA B 1 68 ? 1.92 3.086 -14.523 1 72.81 68 ALA B O 1
ATOM 1127 N N . PRO B 1 69 ? 1.224 3.717 -16.688 1 73.31 69 PRO B N 1
ATOM 1128 C CA . PRO B 1 69 ? 0.354 4.711 -16.062 1 73.31 69 PRO B CA 1
ATOM 1129 C C . PRO B 1 69 ? -0.853 4.086 -15.367 1 73.31 69 PRO B C 1
ATOM 1131 O O . PRO B 1 69 ? -1.203 2.936 -15.648 1 73.31 69 PRO B O 1
ATOM 1134 N N . SER B 1 70 ? -1.243 4.641 -14.312 1 70.5 70 SER B N 1
ATOM 1135 C CA . SER B 1 70 ? -2.518 4.258 -13.711 1 70.5 70 SER B CA 1
ATOM 1136 C C . SER B 1 70 ? -3.568 5.348 -13.906 1 70.5 70 SER B C 1
ATOM 1138 O O . SER B 1 70 ? -3.506 6.398 -13.266 1 70.5 70 SER B O 1
ATOM 1140 N N . ILE B 1 71 ? -4.48 4.984 -14.891 1 70.5 71 ILE B N 1
ATOM 1141 C CA . ILE B 1 71 ? -5.52 5.949 -15.234 1 70.5 71 ILE B CA 1
ATOM 1142 C C . ILE B 1 71 ? -6.832 5.555 -14.562 1 70.5 71 ILE B C 1
ATOM 1144 O O . ILE B 1 71 ? -7.406 4.512 -14.883 1 70.5 71 ILE B O 1
ATOM 1148 N N . GLY B 1 72 ? -6.926 5.422 -13.383 1 69.62 72 GLY B N 1
ATOM 1149 C CA . GLY B 1 72 ? -8.148 5.062 -12.688 1 69.62 72 GLY B CA 1
ATOM 1150 C C . GLY B 1 72 ? -8.555 6.074 -11.633 1 69.62 72 GLY B C 1
ATOM 1151 O O . GLY B 1 72 ? -7.875 7.078 -11.43 1 69.62 72 GLY B O 1
ATOM 1152 N N . ILE B 1 73 ? -9.844 5.891 -11.125 1 69.44 73 ILE B N 1
ATOM 1153 C CA . ILE B 1 73 ? -10.398 6.84 -10.172 1 69.44 73 ILE B CA 1
ATOM 1154 C C . ILE B 1 73 ? -10.242 6.297 -8.75 1 69.44 73 ILE B C 1
ATOM 1156 O O . ILE B 1 73 ? -10.703 6.918 -7.789 1 69.44 73 ILE B O 1
ATOM 1160 N N . GLY B 1 74 ? -9.266 5.543 -8.492 1 80.38 74 GLY B N 1
ATOM 1161 C CA . GLY B 1 74 ? -9.141 4.992 -7.152 1 80.38 74 GLY B CA 1
ATOM 1162 C C . GLY B 1 74 ? -7.855 5.418 -6.457 1 80.38 74 GLY B C 1
ATOM 1163 O O . GLY B 1 74 ? -6.809 5.539 -7.098 1 80.38 74 GLY B O 1
ATOM 1164 N N . ARG B 1 75 ? -8.016 5.754 -5.191 1 83.06 75 ARG B N 1
ATOM 1165 C CA . ARG B 1 75 ? -6.863 6.172 -4.398 1 83.06 75 ARG B CA 1
ATOM 1166 C C . ARG B 1 75 ? -5.805 5.074 -4.344 1 83.06 75 ARG B C 1
ATOM 1168 O O . ARG B 1 75 ? -6.137 3.887 -4.363 1 83.06 75 ARG B O 1
ATOM 1175 N N . GLY B 1 76 ? -4.629 5.566 -4.359 1 90.38 76 GLY B N 1
ATOM 1176 C CA . GLY B 1 76 ? -3.551 4.594 -4.301 1 90.38 76 GLY B CA 1
ATOM 1177 C C . GLY B 1 76 ? -2.221 5.199 -3.889 1 90.38 76 GLY B C 1
ATOM 1178 O O . GLY B 1 76 ? -2.18 6.281 -3.307 1 90.38 76 GLY B O 1
ATOM 1179 N N . VAL B 1 77 ? -1.158 4.352 -4.016 1 91.19 77 VAL B N 1
ATOM 1180 C CA . VAL B 1 77 ? 0.216 4.746 -3.727 1 91.19 77 VAL B CA 1
ATOM 1181 C C . VAL B 1 77 ? 1.158 4.133 -4.762 1 91.19 77 VAL B C 1
ATOM 1183 O O . VAL B 1 77 ? 0.892 3.051 -5.289 1 91.19 77 VAL B O 1
ATOM 1186 N N . ARG B 1 78 ? 2.238 4.93 -5.059 1 89.31 78 ARG B N 1
ATOM 1187 C CA . ARG B 1 78 ? 3.242 4.398 -5.977 1 89.31 78 ARG B CA 1
ATOM 1188 C C . ARG B 1 78 ? 4.637 4.895 -5.609 1 89.31 78 ARG B C 1
ATOM 1190 O O . ARG B 1 78 ? 4.781 5.965 -5.012 1 89.31 78 ARG B O 1
ATOM 1197 N N . LEU B 1 79 ? 5.602 4.027 -5.965 1 87.38 79 LEU B N 1
ATOM 1198 C CA . LEU B 1 79 ? 6.992 4.445 -5.836 1 87.38 79 LEU B CA 1
ATOM 1199 C C . LEU B 1 79 ? 7.336 5.52 -6.863 1 87.38 79 LEU B C 1
ATOM 1201 O O . LEU B 1 79 ? 6.809 5.504 -7.98 1 87.38 79 LEU B O 1
ATOM 1205 N N . ARG B 1 80 ? 8.047 6.516 -6.441 1 79.25 80 ARG B N 1
ATOM 1206 C CA . ARG B 1 80 ? 8.516 7.543 -7.367 1 79.25 80 ARG B CA 1
ATOM 1207 C C . ARG B 1 80 ? 9.836 7.145 -8.008 1 79.25 80 ARG B C 1
ATOM 1209 O O . ARG B 1 80 ? 10.852 7 -7.324 1 79.25 80 ARG B O 1
ATOM 1216 N N . GLN B 1 81 ? 9.914 6.117 -8.852 1 63 81 GLN B N 1
ATOM 1217 C CA . GLN B 1 81 ? 11.211 5.887 -9.484 1 63 81 GLN B CA 1
ATOM 1218 C C . GLN B 1 81 ? 11.766 7.176 -10.078 1 63 81 GLN B C 1
ATOM 1220 O O . GLN B 1 81 ? 11.039 7.949 -10.695 1 63 81 GLN B O 1
ATOM 1225 N N . HIS B 1 82 ? 12.492 7.965 -9.273 1 48.78 82 HIS B N 1
ATOM 1226 C CA . HIS B 1 82 ? 13.297 9.008 -9.898 1 48.78 82 HIS B CA 1
ATOM 1227 C C . HIS B 1 82 ? 13.844 8.555 -11.242 1 48.78 82 HIS B C 1
ATOM 1229 O O . HIS B 1 82 ? 14.281 7.41 -11.391 1 48.78 82 HIS B O 1
ATOM 1235 N N . THR B 1 83 ? 13.133 9.008 -12.312 1 35.69 83 THR B N 1
ATOM 1236 C CA . THR B 1 83 ? 13.922 8.953 -13.539 1 35.69 83 THR B CA 1
ATOM 1237 C C . THR B 1 83 ? 15.406 9.141 -13.227 1 35.69 83 THR B C 1
ATOM 1239 O O . THR B 1 83 ? 15.805 10.141 -12.633 1 35.69 83 THR B O 1
ATOM 1242 N N . ARG B 1 84 ? 16.156 8.07 -12.789 1 31.66 84 ARG B N 1
ATOM 1243 C CA . ARG B 1 84 ? 17.578 8.305 -12.984 1 31.66 84 ARG B CA 1
ATOM 1244 C C . ARG B 1 84 ? 17.828 9.227 -14.172 1 31.66 84 ARG B C 1
ATOM 1246 O O . ARG B 1 84 ? 17.375 8.945 -15.289 1 31.66 84 ARG B O 1
ATOM 1253 N N . GLY B 1 85 ? 17.75 10.516 -14.039 1 27.23 85 GLY B N 1
ATOM 1254 C CA . GLY B 1 85 ? 18.672 11.125 -14.984 1 27.23 85 GLY B CA 1
ATOM 1255 C C . GLY B 1 85 ? 19.969 10.359 -15.125 1 27.23 85 GLY B C 1
ATOM 1256 O O . GLY B 1 85 ? 20.359 9.617 -14.219 1 27.23 85 GLY B O 1
#